Protein AF-A0A4Q5VE01-F1 (afdb_monomer)

Nearest PDB structures (foldseek):
  3ma8-assembly1_B-2  TM=4.596E-01  e=8.858E-01  Cryptosporidium parvum Iowa II
  6z9u-assembly1_C  TM=3.417E-01  e=1.212E+00  Homo sapiens
  5xq2-assembly1_A  TM=2.744E-01  e=3.524E+00  Thermus thermophilus HB27
  5xou-assembly1_B  TM=2.785E-01  e=5.136E+00  Thermus thermophilus HB27
  6wp3-assembly1_B-2  TM=2.639E-01  e=7.970E+00  Homo sapiens

Sequence (108 aa):
MNASYSVVVKADASEIIVNAVNENIDSKMLPLGFTFDSKLSRYVKFVGNIKEKAKIFEALRDIGILFSDGKEWCPAELFEYFREQGFVNGTFKRISWIKPTEYIIREI

Radius of gyration: 13.1 Å; Cα contacts (8 Å, |Δi|>4): 184; chains: 1; bounding box: 32×32×28 Å

Structure (mmCIF, N/CA/C/O backbone):
data_AF-A0A4Q5VE01-F1
#
_entry.id   AF-A0A4Q5VE01-F1
#
loop_
_atom_site.group_PDB
_atom_site.id
_atom_site.type_symbol
_atom_site.label_atom_id
_atom_site.label_alt_id
_atom_site.label_comp_id
_atom_site.label_asym_id
_atom_site.label_entity_id
_atom_site.label_seq_id
_atom_site.pdbx_PDB_ins_code
_atom_site.Cartn_x
_atom_site.Cartn_y
_atom_site.Cartn_z
_atom_site.occupancy
_atom_site.B_iso_or_equiv
_atom_site.auth_seq_id
_atom_site.auth_comp_id
_atom_site.auth_asym_id
_atom_site.auth_atom_id
_atom_site.pdbx_PDB_model_num
ATOM 1 N N . MET A 1 1 ? 16.079 -18.566 -2.164 1.00 46.81 1 MET A N 1
ATOM 2 C CA . MET A 1 1 ? 14.911 -18.101 -2.940 1.00 46.81 1 MET A CA 1
ATOM 3 C C . MET A 1 1 ? 14.780 -16.611 -2.690 1.00 46.81 1 MET A C 1
ATOM 5 O O . MET A 1 1 ? 14.681 -16.235 -1.531 1.00 46.81 1 MET A O 1
ATOM 9 N N . ASN A 1 2 ? 14.867 -15.774 -3.725 1.00 61.97 2 ASN A N 1
ATOM 10 C CA . ASN A 1 2 ? 14.600 -14.343 -3.572 1.00 61.97 2 ASN A CA 1
ATOM 11 C C . ASN A 1 2 ? 13.084 -14.168 -3.476 1.00 61.97 2 ASN A C 1
ATOM 13 O O . ASN A 1 2 ? 12.363 -14.652 -4.347 1.00 61.97 2 ASN A O 1
ATOM 17 N N . ALA A 1 3 ? 12.599 -13.545 -2.406 1.00 75.50 3 ALA A N 1
ATOM 18 C CA . ALA A 1 3 ? 11.174 -13.293 -2.259 1.00 75.50 3 ALA A CA 1
ATOM 19 C C . ALA A 1 3 ? 10.673 -12.368 -3.381 1.00 75.50 3 ALA A C 1
ATOM 21 O O . ALA A 1 3 ? 11.392 -11.463 -3.815 1.00 75.50 3 ALA A O 1
ATOM 22 N N . SER A 1 4 ? 9.455 -12.633 -3.848 1.00 87.31 4 SER A N 1
ATOM 23 C CA . SER A 1 4 ? 8.727 -11.805 -4.808 1.00 87.31 4 SER A CA 1
ATOM 24 C C . SER A 1 4 ? 7.501 -11.248 -4.091 1.00 87.31 4 SER A C 1
ATOM 26 O O . SER A 1 4 ? 6.739 -12.027 -3.518 1.00 87.31 4 SER A O 1
ATOM 28 N N . TYR A 1 5 ? 7.396 -9.925 -3.991 1.00 92.00 5 TYR A N 1
ATOM 29 C CA . TYR A 1 5 ? 6.258 -9.254 -3.363 1.00 92.00 5 TYR A CA 1
ATOM 30 C C . TYR A 1 5 ? 6.186 -7.790 -3.782 1.00 92.00 5 TYR A C 1
ATOM 32 O O . TYR A 1 5 ? 7.187 -7.174 -4.151 1.00 92.00 5 TYR A O 1
ATOM 40 N N . SER A 1 6 ? 5.005 -7.207 -3.620 1.00 94.75 6 SER A N 1
ATOM 41 C CA . SER A 1 6 ? 4.765 -5.790 -3.854 1.00 94.75 6 SER A CA 1
ATOM 42 C C . SER A 1 6 ? 4.181 -5.143 -2.604 1.00 94.75 6 SER A C 1
ATOM 44 O O . SER A 1 6 ? 3.350 -5.740 -1.915 1.00 94.75 6 SER A O 1
ATOM 46 N N . VAL A 1 7 ? 4.640 -3.935 -2.281 1.00 96.25 7 VAL A N 1
ATOM 47 C CA . VAL A 1 7 ? 4.311 -3.268 -1.018 1.00 96.25 7 VAL A CA 1
ATOM 48 C C . VAL A 1 7 ? 4.095 -1.772 -1.192 1.00 96.25 7 VAL A C 1
ATOM 50 O O . VAL A 1 7 ? 4.903 -1.089 -1.822 1.00 96.25 7 VAL A O 1
ATOM 53 N N . VAL A 1 8 ? 3.020 -1.253 -0.598 1.00 97.00 8 VAL A N 1
ATOM 54 C CA . VAL A 1 8 ? 2.824 0.187 -0.421 1.00 97.00 8 VAL A CA 1
ATOM 55 C C . VAL A 1 8 ? 3.827 0.673 0.613 1.00 97.00 8 VAL A C 1
ATOM 57 O O . VAL A 1 8 ? 3.769 0.227 1.754 1.00 97.00 8 VAL A O 1
ATOM 60 N N . VAL A 1 9 ? 4.726 1.573 0.214 1.00 94.75 9 VAL A N 1
ATOM 61 C CA . VAL A 1 9 ? 5.790 2.120 1.079 1.00 94.75 9 VAL A CA 1
ATOM 62 C C . VAL A 1 9 ? 5.545 3.566 1.495 1.00 94.75 9 VAL A C 1
ATOM 64 O O . VAL A 1 9 ? 6.170 4.047 2.434 1.00 94.75 9 VAL A O 1
ATOM 67 N N . LYS A 1 10 ? 4.652 4.279 0.798 1.00 93.44 10 LYS A N 1
ATOM 68 C CA . LYS A 1 10 ? 4.313 5.671 1.107 1.00 93.44 10 LYS A CA 1
ATOM 69 C C . LYS A 1 10 ? 2.885 5.997 0.692 1.00 93.44 10 LYS A C 1
ATOM 71 O O . LYS A 1 10 ? 2.466 5.606 -0.398 1.00 93.44 10 LYS A O 1
ATOM 76 N N . ALA A 1 11 ? 2.170 6.709 1.565 1.00 89.94 11 ALA A N 1
ATOM 77 C CA . ALA A 1 11 ? 0.812 7.199 1.326 1.00 89.94 11 ALA A CA 1
ATOM 78 C C . ALA A 1 11 ? 0.402 8.390 2.226 1.00 89.94 11 ALA A C 1
ATOM 80 O O . ALA A 1 11 ? -0.784 8.709 2.329 1.00 89.94 11 ALA A O 1
ATOM 81 N N . ASP A 1 12 ? 1.353 9.035 2.895 1.00 78.69 12 ASP A N 1
ATOM 82 C CA . ASP A 1 12 ? 1.157 10.156 3.826 1.00 78.69 12 ASP A CA 1
ATOM 83 C C . ASP A 1 12 ? 0.691 11.449 3.121 1.00 78.69 12 ASP A C 1
ATOM 85 O O . ASP A 1 12 ? -0.161 12.173 3.632 1.00 78.69 12 ASP A O 1
ATOM 89 N N . ALA A 1 13 ? 1.175 11.704 1.903 1.00 80.69 13 ALA A N 1
ATOM 90 C CA . ALA A 1 13 ? 0.849 12.878 1.089 1.00 80.69 13 ALA A CA 1
ATOM 91 C C . ALA A 1 13 ? -0.187 12.574 -0.015 1.00 80.69 13 ALA A C 1
ATOM 93 O O . ALA A 1 13 ? -0.916 11.587 0.037 1.00 80.69 13 ALA A O 1
ATOM 94 N N . SER A 1 14 ? -0.286 13.408 -1.049 1.00 89.19 14 SER A N 1
ATOM 95 C CA . SER A 1 14 ? -1.146 13.177 -2.224 1.00 89.19 14 SER A CA 1
ATOM 96 C C . SER A 1 14 ? -0.607 12.113 -3.191 1.00 89.19 14 SER A C 1
ATOM 98 O O . SER A 1 14 ? -1.090 12.008 -4.315 1.00 89.19 14 SER A O 1
ATOM 100 N N . GLU A 1 15 ? 0.375 11.311 -2.779 1.00 93.38 15 GLU A N 1
ATOM 101 C CA . GLU A 1 15 ? 0.976 10.251 -3.585 1.00 93.38 15 GLU A CA 1
ATOM 102 C C . GLU A 1 15 ? 0.890 8.899 -2.878 1.00 93.38 15 GLU A C 1
ATOM 104 O O . GLU A 1 15 ? 0.990 8.815 -1.655 1.00 93.38 15 GLU A O 1
ATOM 109 N N . ILE A 1 16 ? 0.722 7.840 -3.665 1.00 96.19 16 ILE A N 1
ATOM 110 C CA . ILE A 1 16 ? 0.831 6.447 -3.242 1.00 96.19 16 ILE A CA 1
ATOM 111 C C . ILE A 1 16 ? 1.992 5.833 -4.016 1.00 96.19 16 ILE A C 1
ATOM 113 O O . ILE A 1 16 ? 2.008 5.883 -5.250 1.00 96.19 16 ILE A O 1
ATOM 117 N N . ILE A 1 17 ? 2.947 5.245 -3.296 1.00 96.50 17 ILE A N 1
ATOM 118 C CA . ILE A 1 17 ? 4.117 4.582 -3.879 1.00 96.50 17 ILE A CA 1
ATOM 119 C C . ILE A 1 17 ? 4.087 3.099 -3.537 1.00 96.50 17 ILE A C 1
ATOM 121 O O . ILE A 1 17 ? 3.998 2.730 -2.364 1.00 96.50 17 ILE A O 1
ATOM 125 N N . VAL A 1 18 ? 4.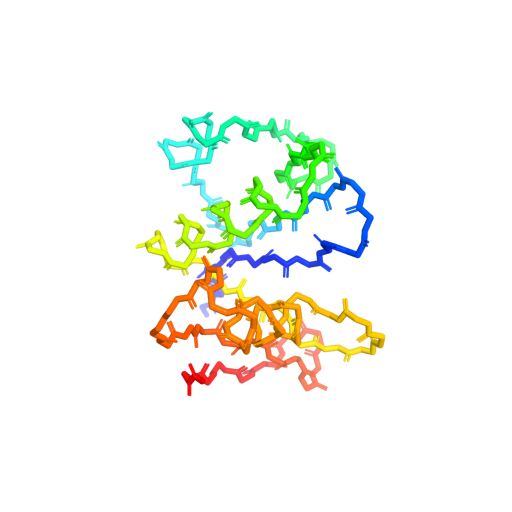220 2.262 -4.566 1.00 96.94 18 VAL A N 1
ATOM 126 C CA . VAL A 1 18 ? 4.330 0.807 -4.441 1.00 96.94 18 VAL A CA 1
ATOM 127 C C . VAL A 1 18 ? 5.667 0.345 -5.002 1.00 96.94 18 VAL A C 1
ATOM 129 O O . VAL A 1 18 ? 5.961 0.563 -6.178 1.00 96.94 18 VAL A O 1
ATOM 132 N N . ASN A 1 19 ? 6.458 -0.328 -4.175 1.00 94.69 19 ASN A N 1
ATOM 133 C CA . ASN A 1 19 ? 7.665 -1.012 -4.627 1.00 94.69 19 ASN A CA 1
ATOM 134 C C . ASN A 1 19 ? 7.305 -2.437 -5.044 1.00 94.69 19 ASN A C 1
ATOM 136 O O . ASN A 1 19 ? 6.621 -3.133 -4.292 1.00 94.69 19 ASN A O 1
ATOM 140 N N . ALA A 1 20 ? 7.796 -2.872 -6.203 1.00 91.31 20 ALA A N 1
ATOM 141 C CA . ALA A 1 20 ? 7.685 -4.252 -6.660 1.00 91.31 20 ALA A CA 1
ATOM 142 C C . ALA A 1 20 ? 9.055 -4.932 -6.560 1.00 91.31 20 ALA A C 1
ATOM 144 O O . ALA A 1 20 ? 10.025 -4.521 -7.196 1.00 91.31 20 ALA A O 1
ATOM 145 N N . VAL A 1 21 ? 9.147 -5.964 -5.728 1.00 86.00 21 VAL A N 1
ATOM 146 C CA . VAL A 1 21 ? 10.368 -6.736 -5.501 1.00 86.00 21 VAL A CA 1
ATOM 147 C C . VAL A 1 21 ? 10.276 -8.000 -6.337 1.00 86.00 21 VAL A C 1
ATOM 149 O O . VAL A 1 21 ? 9.497 -8.886 -6.012 1.00 86.00 21 VAL A O 1
ATOM 152 N N . ASN A 1 22 ? 11.078 -8.088 -7.401 1.00 82.00 22 ASN A N 1
ATOM 153 C CA . ASN A 1 22 ? 11.136 -9.241 -8.313 1.00 82.00 22 ASN A CA 1
ATOM 154 C C . ASN A 1 22 ? 9.786 -9.634 -8.958 1.00 82.00 22 ASN A C 1
ATOM 156 O O . ASN A 1 22 ? 9.628 -10.770 -9.398 1.00 82.00 22 ASN A O 1
ATOM 160 N N . GLU A 1 23 ? 8.826 -8.709 -9.050 1.00 84.00 23 GLU A N 1
ATOM 161 C CA . GLU A 1 23 ? 7.513 -8.936 -9.666 1.00 84.00 23 GLU A CA 1
ATOM 162 C C . GLU A 1 23 ? 7.237 -7.904 -10.763 1.00 84.00 23 GLU A C 1
ATOM 164 O O . GLU A 1 23 ? 7.476 -6.713 -10.573 1.00 84.00 23 GLU A O 1
ATOM 169 N N . ASN A 1 24 ? 6.683 -8.351 -11.896 1.00 86.81 24 ASN A N 1
ATOM 170 C CA . ASN A 1 24 ? 5.982 -7.465 -12.826 1.00 86.81 24 ASN A CA 1
ATOM 171 C C . ASN A 1 24 ? 4.479 -7.590 -12.555 1.00 86.81 24 ASN A C 1
ATOM 173 O O . ASN A 1 24 ? 3.897 -8.663 -12.725 1.00 86.81 24 ASN A O 1
ATOM 177 N N . ILE A 1 25 ? 3.865 -6.485 -12.137 1.00 92.38 25 ILE A N 1
ATOM 178 C CA . ILE A 1 25 ? 2.434 -6.400 -11.833 1.00 92.38 25 ILE A CA 1
ATOM 179 C C . ILE A 1 25 ? 1.738 -5.317 -12.668 1.00 92.38 25 ILE A C 1
ATOM 181 O O . ILE A 1 25 ? 0.687 -4.810 -12.278 1.00 92.38 25 ILE A O 1
ATOM 185 N N . ASP A 1 26 ? 2.287 -4.983 -13.842 1.00 94.44 26 ASP A N 1
ATOM 186 C CA . ASP A 1 26 ? 1.787 -3.914 -14.719 1.00 94.44 26 ASP A CA 1
ATOM 187 C C . ASP A 1 26 ? 0.305 -4.095 -15.061 1.00 94.44 26 ASP A C 1
ATOM 189 O O . ASP A 1 26 ? -0.484 -3.154 -14.970 1.00 94.44 26 ASP A O 1
ATOM 193 N N . SER A 1 27 ? -0.098 -5.328 -15.377 1.00 94.62 27 SER A N 1
ATOM 194 C CA . SER A 1 27 ? -1.485 -5.665 -15.723 1.00 94.62 27 SER A CA 1
ATOM 195 C C . SER A 1 27 ? -2.485 -5.375 -14.601 1.00 94.62 27 SER A C 1
ATOM 197 O O . SER A 1 27 ? -3.668 -5.200 -14.879 1.00 94.62 27 SER A O 1
ATOM 199 N N . LYS A 1 28 ? -2.023 -5.299 -13.347 1.00 95.56 28 LYS A N 1
ATOM 200 C CA . LYS A 1 28 ? -2.833 -4.950 -12.175 1.00 95.56 28 LYS A CA 1
ATOM 201 C C . LYS A 1 28 ? -2.708 -3.469 -11.811 1.00 95.56 28 LYS A C 1
ATOM 203 O O . LYS A 1 28 ? -3.690 -2.861 -11.405 1.00 95.56 28 LYS A O 1
ATOM 208 N N . MET A 1 29 ? -1.521 -2.883 -11.970 1.00 96.88 29 MET A N 1
ATOM 209 C CA . MET A 1 29 ? -1.219 -1.519 -11.518 1.00 96.88 29 MET A CA 1
ATOM 210 C C . MET A 1 29 ? -1.658 -0.438 -12.508 1.00 96.88 29 MET A C 1
ATOM 212 O O . MET A 1 29 ? -2.224 0.579 -12.100 1.00 96.88 29 MET A O 1
ATOM 216 N N . LEU A 1 30 ? -1.432 -0.648 -13.808 1.00 95.56 30 LEU A N 1
ATOM 217 C CA . LEU A 1 30 ? -1.756 0.348 -14.832 1.00 95.56 30 LEU A CA 1
ATOM 218 C C . LEU A 1 30 ? -3.266 0.647 -14.905 1.00 95.56 30 LEU A C 1
ATOM 220 O O . LEU A 1 30 ? -3.618 1.827 -14.954 1.00 95.56 30 LEU A O 1
ATOM 224 N N . PRO A 1 31 ? -4.183 -0.344 -14.820 1.00 96.81 31 PRO A N 1
ATOM 225 C CA . PRO A 1 31 ? -5.622 -0.065 -14.787 1.00 96.81 31 PRO A CA 1
ATOM 226 C C . PRO A 1 31 ? -6.083 0.734 -13.560 1.00 96.81 31 PRO A C 1
ATOM 228 O O . PRO A 1 31 ? -7.079 1.447 -13.636 1.00 96.81 31 PRO A O 1
ATOM 231 N N . LEU A 1 32 ? -5.352 0.667 -12.440 1.00 96.62 32 LEU A N 1
ATOM 232 C CA . LEU A 1 32 ? -5.608 1.494 -11.250 1.00 96.62 32 LEU A CA 1
ATOM 233 C C . LEU A 1 32 ? -5.093 2.942 -11.419 1.00 96.62 32 LEU A C 1
ATOM 235 O O . LEU A 1 32 ? -5.285 3.799 -10.550 1.00 96.62 32 LEU A O 1
ATOM 239 N N . GLY A 1 33 ? -4.455 3.244 -12.553 1.00 96.62 33 GLY A N 1
ATOM 240 C CA . GLY A 1 33 ? -3.912 4.556 -12.885 1.00 96.62 33 GLY A CA 1
ATOM 241 C C . GLY A 1 33 ? -2.588 4.857 -12.190 1.00 96.62 33 GLY A C 1
ATOM 242 O O . GLY A 1 33 ? -2.311 6.024 -11.915 1.00 96.62 33 GLY A O 1
ATOM 243 N N . PHE A 1 34 ? -1.808 3.825 -11.861 1.00 97.38 34 PHE A N 1
ATOM 244 C CA . PHE A 1 34 ? -0.403 3.992 -11.502 1.00 97.38 34 PHE A CA 1
ATOM 245 C C . PHE A 1 34 ? 0.451 4.139 -12.760 1.00 97.38 34 PHE A C 1
ATOM 247 O O . PHE A 1 34 ? 0.169 3.536 -13.795 1.00 97.38 34 PHE A O 1
ATOM 254 N N . THR A 1 35 ? 1.539 4.889 -12.647 1.00 96.62 35 THR A N 1
ATOM 255 C CA . THR A 1 35 ? 2.619 4.920 -13.633 1.00 96.62 35 THR A CA 1
ATOM 256 C C . THR A 1 35 ? 3.841 4.205 -13.069 1.00 96.62 35 THR A C 1
ATOM 258 O O . THR A 1 35 ? 4.121 4.291 -11.873 1.00 96.62 35 THR A O 1
ATOM 261 N N . PHE A 1 36 ? 4.563 3.469 -13.914 1.00 95.19 36 PHE A N 1
ATOM 262 C CA . PHE A 1 36 ? 5.807 2.817 -13.513 1.00 95.19 36 PHE A CA 1
ATOM 263 C C . PHE A 1 36 ? 6.997 3.751 -13.748 1.00 95.19 36 PHE A C 1
ATOM 265 O O . PHE A 1 36 ? 7.252 4.182 -14.874 1.00 95.19 36 PHE A O 1
ATOM 272 N N . ASP A 1 37 ? 7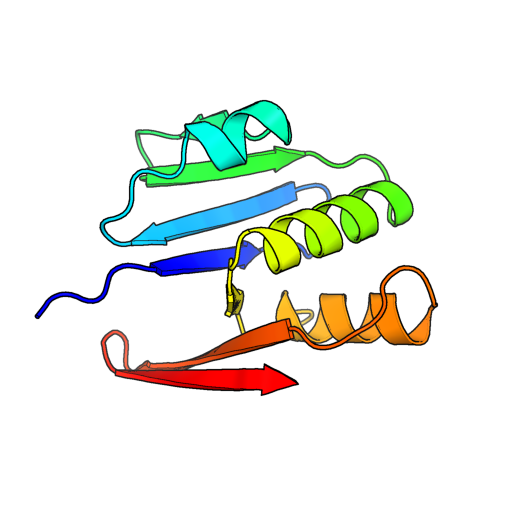.733 4.055 -12.684 1.00 92.12 37 ASP A N 1
ATOM 273 C CA . ASP A 1 37 ? 9.015 4.747 -12.741 1.00 92.12 37 ASP A CA 1
ATOM 274 C C . ASP A 1 37 ? 10.131 3.706 -12.864 1.00 92.12 37 ASP A C 1
ATOM 276 O O . ASP A 1 37 ? 10.553 3.097 -11.878 1.00 92.12 37 ASP A O 1
ATOM 280 N N . SER A 1 38 ? 10.625 3.511 -14.086 1.00 86.19 38 SER A N 1
ATOM 281 C CA . SER A 1 38 ? 11.684 2.542 -14.376 1.00 86.19 38 SER A CA 1
ATOM 282 C C . SER A 1 38 ? 13.034 2.904 -13.755 1.00 86.19 38 SER A C 1
ATOM 284 O O . SER A 1 38 ? 13.848 2.011 -13.530 1.00 86.19 38 SER A O 1
ATOM 286 N N . LYS A 1 39 ? 13.285 4.181 -13.431 1.00 86.50 39 LYS A N 1
ATOM 287 C CA . LYS A 1 39 ? 14.545 4.605 -12.797 1.00 86.50 39 LYS A CA 1
ATOM 288 C C . LYS A 1 39 ? 14.597 4.181 -11.337 1.00 86.50 39 LYS A C 1
ATOM 290 O O . LYS A 1 39 ? 15.664 3.850 -10.832 1.00 86.50 39 LYS A O 1
ATOM 295 N N . LEU A 1 40 ? 13.445 4.207 -10.672 1.00 85.56 40 LEU A N 1
ATOM 296 C CA . LEU A 1 40 ? 13.311 3.884 -9.253 1.00 85.56 40 LEU A CA 1
ATOM 297 C C . LEU A 1 40 ? 12.642 2.526 -9.005 1.00 85.56 40 LEU A C 1
ATOM 299 O O . LEU A 1 40 ? 12.495 2.134 -7.852 1.00 85.56 40 LEU A O 1
ATOM 303 N N . SER A 1 41 ? 12.268 1.809 -10.071 1.00 86.25 41 SER A N 1
ATOM 304 C CA . SER A 1 41 ? 11.604 0.497 -10.033 1.00 86.25 41 SER A CA 1
ATOM 305 C C . SER A 1 41 ? 10.382 0.472 -9.108 1.00 86.25 41 SER A C 1
ATOM 307 O O . SER A 1 41 ? 10.235 -0.405 -8.256 1.00 86.25 41 SER A O 1
ATOM 309 N N . ARG A 1 42 ? 9.504 1.469 -9.257 1.00 93.50 42 ARG A N 1
ATOM 310 C CA . ARG A 1 42 ? 8.325 1.651 -8.398 1.00 93.50 42 ARG A CA 1
ATOM 311 C C . ARG A 1 42 ? 7.127 2.170 -9.178 1.00 93.50 42 ARG A C 1
ATOM 313 O O . ARG A 1 42 ? 7.281 2.882 -10.166 1.00 93.50 42 ARG A O 1
ATOM 320 N N . TYR A 1 43 ? 5.936 1.865 -8.689 1.00 96.81 43 TYR A N 1
ATOM 321 C CA . TYR A 1 43 ? 4.689 2.419 -9.195 1.00 96.81 43 TYR A CA 1
ATOM 322 C C . TYR A 1 43 ? 4.290 3.643 -8.377 1.00 96.81 43 TYR A C 1
ATOM 324 O O . TYR A 1 43 ? 4.357 3.618 -7.147 1.00 96.81 43 TYR A O 1
ATOM 332 N N . VAL A 1 44 ? 3.841 4.698 -9.053 1.00 96.31 44 VAL A N 1
ATOM 333 C CA . VAL A 1 44 ? 3.408 5.951 -8.425 1.00 96.31 44 VAL A CA 1
ATOM 334 C C . VAL A 1 44 ? 2.010 6.316 -8.904 1.00 96.31 44 VAL A C 1
ATOM 336 O O . VAL A 1 44 ? 1.706 6.232 -10.094 1.00 96.31 44 VAL A O 1
ATOM 339 N N . LYS A 1 45 ? 1.152 6.741 -7.977 1.00 96.62 45 LYS A N 1
ATOM 340 C CA . LYS A 1 45 ? -0.153 7.328 -8.287 1.00 96.62 45 LYS A CA 1
ATOM 341 C C . LYS A 1 45 ? -0.395 8.555 -7.424 1.00 96.62 45 LYS A C 1
ATOM 343 O O . LYS A 1 45 ? -0.272 8.482 -6.205 1.00 96.62 45 LYS A O 1
ATOM 348 N N . PHE A 1 46 ? -0.807 9.652 -8.049 1.00 95.56 46 PHE A N 1
ATOM 349 C CA . PHE A 1 46 ? -1.318 10.818 -7.333 1.00 95.56 46 PHE A CA 1
ATOM 350 C C . PHE A 1 46 ? -2.816 10.664 -7.069 1.00 95.56 46 PHE A C 1
ATOM 352 O O . PHE A 1 46 ? -3.553 10.184 -7.930 1.00 95.56 46 PHE A O 1
ATOM 359 N N . VAL A 1 47 ? -3.253 11.067 -5.880 1.00 94.38 47 VAL A N 1
ATOM 360 C CA . VAL A 1 47 ? -4.648 11.018 -5.428 1.00 94.38 47 VAL A CA 1
ATOM 361 C C . VAL A 1 47 ? -5.064 12.381 -4.889 1.00 94.38 47 VAL A C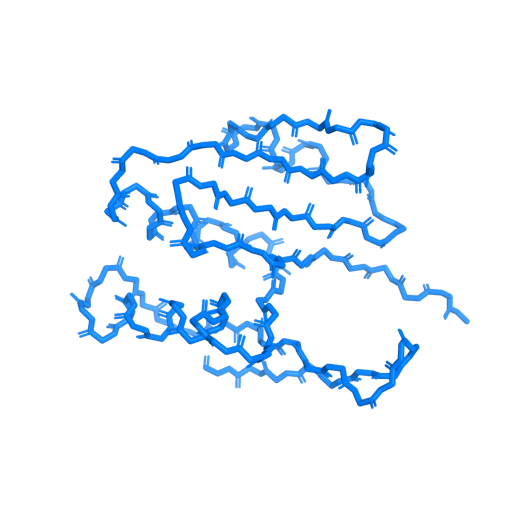 1
ATOM 363 O O . VAL A 1 47 ? -4.318 13.031 -4.154 1.00 94.38 47 VAL A O 1
ATOM 366 N N . GLY A 1 48 ? -6.260 12.830 -5.266 1.00 90.12 48 GLY A N 1
ATOM 367 C CA . GLY A 1 48 ? -6.731 14.184 -4.973 1.00 90.12 48 GLY A CA 1
ATOM 368 C C . GLY A 1 48 ? -7.448 14.324 -3.633 1.00 90.12 48 GLY A C 1
ATOM 369 O O . GLY A 1 48 ? -7.564 15.430 -3.112 1.00 90.12 48 GLY A O 1
ATOM 370 N N . ASN A 1 49 ? -7.962 13.230 -3.065 1.00 91.69 49 ASN A N 1
ATOM 371 C CA . ASN A 1 49 ? -8.692 13.268 -1.798 1.00 91.69 49 ASN A CA 1
ATOM 372 C C . ASN A 1 49 ? -8.642 11.934 -1.038 1.00 91.69 49 ASN A C 1
ATOM 374 O O . ASN A 1 49 ? -8.247 10.894 -1.567 1.00 91.69 49 ASN A O 1
ATOM 378 N N . ILE A 1 50 ? -9.090 11.973 0.219 1.00 91.75 50 ILE A N 1
ATOM 379 C CA . ILE A 1 50 ? -9.077 10.822 1.126 1.00 91.75 50 ILE A CA 1
ATOM 380 C C . ILE A 1 50 ? -9.952 9.651 0.649 1.00 91.75 50 ILE A C 1
ATOM 382 O O . ILE A 1 50 ? -9.547 8.501 0.786 1.00 91.75 50 ILE A O 1
ATOM 386 N N . LYS A 1 51 ? -11.114 9.918 0.036 1.00 93.44 51 LYS A N 1
ATOM 387 C CA . LYS A 1 51 ? -12.020 8.862 -0.450 1.00 93.44 51 LYS A CA 1
ATOM 388 C C . LYS A 1 51 ? -11.426 8.122 -1.645 1.00 93.44 51 LYS A C 1
ATOM 390 O O . LYS A 1 51 ? -11.554 6.908 -1.742 1.00 93.44 51 LYS A O 1
ATOM 395 N N . GLU A 1 52 ? -10.778 8.847 -2.553 1.00 95.12 52 GLU A N 1
ATOM 396 C CA . GLU A 1 52 ? -10.032 8.250 -3.661 1.00 95.12 52 GLU A CA 1
ATOM 397 C C . GLU A 1 52 ? -8.881 7.393 -3.130 1.00 95.12 52 GLU A C 1
ATOM 399 O O . GLU A 1 52 ? -8.741 6.241 -3.532 1.00 95.12 52 GLU A O 1
ATOM 404 N N . LYS A 1 53 ? -8.107 7.918 -2.174 1.00 95.50 53 LYS A N 1
ATOM 405 C CA . LYS A 1 53 ? -7.003 7.182 -1.551 1.00 95.50 53 LYS A CA 1
ATOM 406 C C . LYS A 1 53 ? -7.479 5.878 -0.901 1.00 95.50 53 LYS A C 1
ATOM 408 O O . LYS A 1 53 ? -6.887 4.833 -1.154 1.00 95.50 53 LYS A O 1
ATOM 413 N N . ALA A 1 54 ? -8.575 5.919 -0.145 1.00 96.38 54 ALA A N 1
ATOM 414 C CA . ALA A 1 54 ? -9.171 4.739 0.475 1.00 96.38 54 ALA A CA 1
ATOM 415 C C . ALA A 1 54 ? -9.619 3.687 -0.558 1.00 96.38 54 ALA A C 1
ATOM 417 O O . ALA A 1 54 ? -9.317 2.508 -0.399 1.00 96.38 54 ALA A O 1
ATOM 418 N N . LYS A 1 55 ? -10.249 4.102 -1.668 1.00 96.69 55 LYS A N 1
ATOM 419 C CA . LYS A 1 55 ? -10.608 3.186 -2.769 1.00 96.69 55 LYS A CA 1
ATOM 420 C C . LYS A 1 55 ? -9.388 2.524 -3.403 1.00 96.69 55 LYS A C 1
ATOM 422 O O . LYS A 1 55 ? -9.436 1.348 -3.749 1.00 96.69 55 LYS A O 1
ATOM 427 N N . ILE A 1 56 ? -8.294 3.268 -3.562 1.00 97.69 56 ILE A N 1
ATOM 428 C CA . ILE A 1 56 ? -7.047 2.691 -4.068 1.00 97.69 56 ILE A CA 1
ATOM 429 C C . ILE A 1 56 ? -6.463 1.703 -3.061 1.00 97.69 56 ILE A C 1
ATOM 431 O O . ILE A 1 56 ? -6.036 0.631 -3.467 1.00 97.69 56 ILE A O 1
ATOM 435 N N . PHE A 1 57 ? -6.498 2.002 -1.763 1.00 97.50 57 PHE A N 1
ATOM 436 C CA . PHE A 1 57 ? -6.077 1.060 -0.722 1.00 97.50 57 PHE A CA 1
ATOM 437 C C . PHE A 1 57 ? -6.878 -0.244 -0.77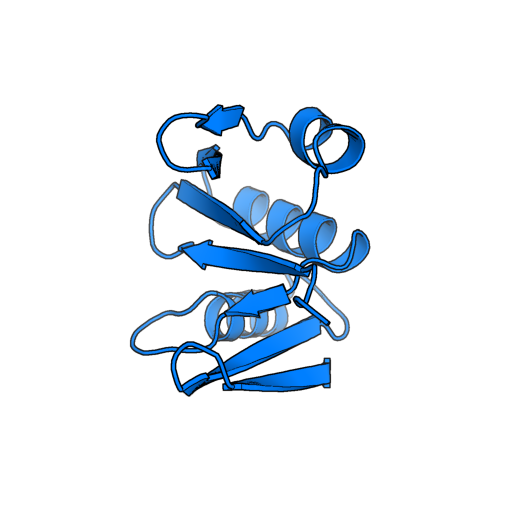6 1.00 97.50 57 PHE A C 1
ATOM 439 O O . PHE A 1 57 ? -6.293 -1.324 -0.742 1.00 97.50 57 PHE A O 1
ATOM 446 N N . GLU A 1 58 ? -8.196 -0.149 -0.930 1.00 97.44 58 GLU A N 1
ATOM 447 C CA . GLU A 1 58 ? -9.060 -1.315 -1.092 1.00 97.44 58 GLU A CA 1
ATOM 448 C C . GLU A 1 58 ? -8.676 -2.147 -2.327 1.00 97.44 58 GLU A C 1
ATOM 450 O O . GLU A 1 58 ? -8.434 -3.348 -2.218 1.00 97.44 58 GLU A O 1
ATOM 455 N N . ALA A 1 59 ? -8.499 -1.497 -3.481 1.00 97.75 59 ALA A N 1
ATOM 456 C CA . ALA A 1 59 ? -8.095 -2.173 -4.710 1.00 97.75 59 ALA A CA 1
ATOM 457 C C . ALA A 1 59 ? -6.708 -2.833 -4.604 1.00 97.75 59 ALA A C 1
ATOM 459 O O . ALA A 1 59 ? -6.519 -3.950 -5.084 1.00 97.75 59 ALA A O 1
ATOM 460 N N . LEU A 1 60 ? -5.737 -2.168 -3.965 1.00 97.88 60 LEU A N 1
ATOM 461 C CA . LEU A 1 60 ? -4.391 -2.705 -3.734 1.00 97.88 60 LEU A CA 1
ATOM 462 C C . LEU A 1 60 ? -4.435 -3.945 -2.825 1.00 97.88 60 LEU A C 1
ATOM 464 O O . LEU A 1 60 ? -3.778 -4.944 -3.128 1.00 97.88 60 LEU A O 1
ATOM 468 N N . ARG A 1 61 ? -5.246 -3.917 -1.756 1.00 97.62 61 ARG A N 1
ATOM 469 C CA . ARG A 1 61 ? -5.497 -5.091 -0.903 1.00 97.62 61 ARG A CA 1
ATOM 470 C C . ARG A 1 61 ? -6.041 -6.251 -1.734 1.00 97.62 61 ARG A C 1
ATOM 472 O O . ARG A 1 61 ? -5.513 -7.357 -1.636 1.00 97.62 61 ARG A O 1
ATOM 479 N N . ASP A 1 62 ? -7.057 -6.003 -2.556 1.00 96.94 62 ASP A N 1
ATOM 480 C CA . ASP A 1 62 ? -7.746 -7.053 -3.320 1.00 96.94 62 ASP A CA 1
ATOM 481 C C . ASP A 1 62 ? -6.829 -7.759 -4.324 1.00 96.94 62 ASP A C 1
ATOM 483 O O . ASP A 1 62 ? -6.987 -8.951 -4.589 1.00 96.94 62 ASP A O 1
ATOM 487 N N . ILE A 1 63 ? -5.818 -7.057 -4.843 1.00 95.62 63 ILE A N 1
ATOM 488 C CA . ILE A 1 63 ? -4.807 -7.651 -5.727 1.00 95.62 63 ILE A CA 1
ATOM 489 C C . ILE A 1 63 ? -3.606 -8.263 -4.992 1.00 95.62 63 ILE A C 1
ATOM 491 O O . ILE A 1 63 ? -2.698 -8.786 -5.650 1.00 95.62 63 ILE A O 1
ATOM 495 N N . GLY A 1 64 ? -3.623 -8.244 -3.656 1.00 94.94 64 GLY A N 1
ATOM 496 C CA . GLY A 1 64 ? -2.659 -8.905 -2.779 1.00 94.94 64 GLY A CA 1
ATOM 497 C C . GLY A 1 64 ? -1.437 -8.070 -2.396 1.00 94.94 64 GLY A C 1
ATOM 498 O O . GLY A 1 64 ? -0.458 -8.643 -1.917 1.00 94.94 64 GLY A O 1
ATOM 499 N N . ILE A 1 65 ? -1.464 -6.750 -2.605 1.00 97.06 65 ILE A N 1
ATOM 500 C CA . ILE A 1 65 ? -0.350 -5.870 -2.233 1.00 97.06 65 ILE A CA 1
ATOM 501 C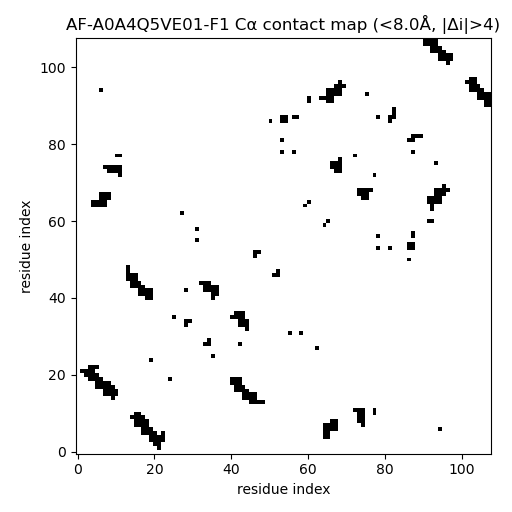 C . ILE A 1 65 ? -0.297 -5.702 -0.714 1.00 97.06 65 ILE A C 1
ATOM 503 O O . ILE A 1 65 ? -1.316 -5.554 -0.038 1.00 97.06 65 ILE A O 1
ATOM 507 N N . LEU A 1 66 ? 0.923 -5.742 -0.184 1.00 97.75 66 LEU A N 1
ATOM 508 C CA . LEU A 1 66 ? 1.203 -5.589 1.238 1.00 97.75 66 LEU A CA 1
ATOM 509 C C . LEU A 1 66 ? 1.224 -4.105 1.623 1.00 97.75 66 LEU A C 1
ATOM 511 O O . LEU A 1 66 ? 1.569 -3.247 0.811 1.00 97.75 66 LEU A O 1
ATOM 515 N N . PHE A 1 67 ? 0.936 -3.799 2.883 1.00 97.62 67 PHE A N 1
ATOM 516 C CA . PHE A 1 67 ? 1.022 -2.443 3.425 1.00 97.62 67 PHE A CA 1
ATOM 517 C C . PHE A 1 67 ? 2.163 -2.371 4.435 1.00 97.62 67 PHE A C 1
ATOM 519 O O . PHE A 1 67 ? 2.195 -3.152 5.391 1.00 97.62 67 PHE A O 1
ATOM 526 N N . SER A 1 68 ? 3.127 -1.478 4.199 1.00 96.69 68 SER A N 1
ATOM 527 C CA . SER A 1 68 ? 4.302 -1.371 5.058 1.00 96.69 68 SER A CA 1
ATOM 528 C C . SER A 1 68 ? 3.943 -0.844 6.440 1.00 96.69 68 SER A C 1
ATOM 530 O O . SER A 1 68 ? 3.247 0.165 6.578 1.00 96.69 68 SER A O 1
ATOM 532 N N . ASP A 1 69 ? 4.505 -1.503 7.437 1.00 93.94 69 ASP A N 1
ATOM 533 C CA . ASP A 1 69 ? 4.663 -1.008 8.793 1.00 93.94 69 ASP A CA 1
ATOM 534 C C . ASP A 1 69 ? 5.860 -0.046 8.887 1.00 93.94 69 ASP A C 1
ATOM 536 O O . ASP A 1 69 ? 6.792 -0.133 8.080 1.00 93.94 69 ASP A O 1
ATOM 540 N N . GLY A 1 70 ? 5.879 0.850 9.870 1.00 85.81 70 GLY A N 1
ATOM 541 C CA . GLY A 1 70 ? 6.982 1.789 10.026 1.00 85.81 70 GLY A CA 1
ATOM 542 C C . GLY A 1 70 ? 6.749 2.889 11.052 1.00 85.81 70 GLY A C 1
ATOM 543 O O . GLY A 1 70 ? 5.833 2.837 11.862 1.00 85.81 70 GLY A O 1
ATOM 544 N N . LYS A 1 71 ? 7.639 3.885 11.022 1.00 78.19 71 LYS A N 1
ATOM 545 C CA . LYS A 1 71 ? 7.487 5.122 11.797 1.00 78.19 71 LYS A CA 1
ATOM 546 C C . LYS A 1 71 ? 6.528 6.069 11.069 1.00 78.19 71 LYS A C 1
ATOM 548 O O . LYS A 1 71 ? 6.455 6.012 9.844 1.00 78.19 71 LYS A O 1
ATOM 553 N N . GLU A 1 72 ? 5.915 6.982 11.824 1.00 80.56 72 GLU A N 1
ATOM 554 C CA . GLU A 1 72 ? 4.937 7.972 11.327 1.00 80.56 72 GLU A CA 1
ATOM 555 C C . GLU A 1 72 ? 3.636 7.323 10.828 1.00 80.56 72 GLU A C 1
ATOM 557 O O . GLU A 1 72 ? 3.417 6.146 11.080 1.00 80.56 72 GLU A O 1
ATOM 562 N N . TRP A 1 73 ? 2.782 8.089 10.131 1.00 84.50 73 TRP A N 1
ATOM 563 C CA . TRP A 1 73 ? 1.545 7.613 9.496 1.00 84.50 73 TRP A CA 1
ATOM 564 C C . TRP A 1 73 ? 1.849 6.646 8.341 1.00 84.50 73 TRP A C 1
ATOM 566 O O . TRP A 1 73 ? 1.754 6.990 7.158 1.00 84.50 73 TRP A O 1
ATOM 576 N N . CYS A 1 74 ? 2.259 5.429 8.690 1.00 92.88 74 CYS A N 1
ATOM 577 C CA . CYS A 1 74 ? 2.648 4.414 7.726 1.00 92.88 74 CYS A CA 1
ATOM 578 C C . CYS A 1 74 ? 1.424 3.865 6.960 1.00 92.88 74 CYS A C 1
ATOM 580 O O . CYS A 1 74 ? 0.286 3.974 7.422 1.00 92.88 74 CYS A O 1
ATOM 582 N N . PRO A 1 75 ? 1.620 3.244 5.780 1.00 96.38 75 PRO A N 1
ATOM 583 C CA . PRO A 1 75 ? 0.530 2.667 4.994 1.00 96.38 75 PRO A CA 1
ATOM 584 C C . PRO A 1 75 ? -0.367 1.686 5.758 1.00 96.38 75 PRO A C 1
ATOM 586 O O . PRO A 1 75 ? -1.572 1.681 5.522 1.00 96.38 75 PRO A O 1
ATOM 589 N N . ALA A 1 76 ? 0.183 0.876 6.668 1.00 97.00 76 ALA A N 1
ATOM 590 C CA . ALA A 1 76 ? -0.628 -0.029 7.481 1.00 97.00 76 ALA A CA 1
ATOM 591 C C . ALA A 1 76 ? -1.560 0.733 8.443 1.00 97.00 76 ALA A C 1
ATOM 593 O O . ALA A 1 76 ? -2.762 0.476 8.451 1.00 97.00 76 ALA A O 1
ATOM 594 N N . GLU A 1 77 ? -1.037 1.712 9.185 1.00 95.38 77 GLU A N 1
ATOM 595 C CA . GLU A 1 77 ? -1.836 2.558 10.088 1.00 95.38 77 GLU A CA 1
ATOM 596 C C 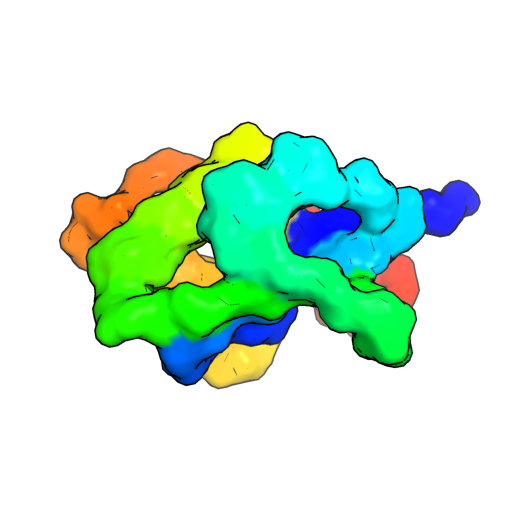. GLU A 1 77 ? -2.870 3.395 9.327 1.00 95.38 77 GLU A C 1
ATOM 598 O O . GLU A 1 77 ? -3.999 3.572 9.778 1.00 95.38 77 GLU A O 1
ATOM 603 N N . LEU A 1 78 ? -2.522 3.876 8.130 1.00 95.00 78 LEU A N 1
ATOM 604 C CA . LEU A 1 78 ? -3.452 4.626 7.295 1.00 95.00 78 LEU A CA 1
ATOM 605 C C . LEU A 1 78 ? -4.620 3.755 6.802 1.00 95.00 78 LEU A C 1
ATOM 607 O O . LEU A 1 78 ? -5.748 4.241 6.710 1.00 95.00 78 LEU A O 1
ATOM 611 N N . PHE A 1 79 ? -4.374 2.471 6.518 1.00 96.38 79 PHE A N 1
ATOM 612 C CA . PHE A 1 79 ? -5.440 1.519 6.198 1.00 96.38 79 PHE A CA 1
ATOM 613 C C . PHE A 1 79 ? -6.376 1.329 7.398 1.00 96.38 79 PHE A C 1
ATOM 615 O O . PHE A 1 79 ? -7.596 1.389 7.241 1.00 96.38 79 PHE A O 1
ATOM 622 N N . GLU A 1 80 ? -5.819 1.135 8.596 1.00 96.31 80 GLU A N 1
ATOM 623 C CA . GLU A 1 80 ? -6.602 1.010 9.831 1.00 96.31 80 GLU A CA 1
ATOM 624 C C . GLU A 1 80 ? -7.441 2.262 10.087 1.00 96.31 80 GLU A C 1
ATOM 626 O O . GLU A 1 80 ? -8.639 2.147 10.333 1.00 96.31 80 GLU A O 1
ATOM 631 N N . TYR A 1 81 ? -6.869 3.450 9.896 1.00 95.50 81 TYR A N 1
ATOM 632 C CA . TYR A 1 81 ? -7.609 4.703 9.978 1.00 95.50 81 TYR A CA 1
ATOM 633 C C . TYR A 1 81 ? -8.762 4.763 8.968 1.00 95.50 81 TYR A C 1
ATOM 635 O O . TYR A 1 81 ? -9.889 5.087 9.335 1.00 95.50 81 TYR A O 1
ATOM 643 N N . PHE A 1 82 ? -8.544 4.400 7.699 1.00 96.06 82 PHE A N 1
ATOM 644 C CA . PHE A 1 82 ? -9.642 4.333 6.727 1.00 96.06 82 PHE A CA 1
ATOM 645 C C . PHE A 1 82 ? -10.727 3.336 7.131 1.00 96.06 82 PHE A C 1
ATOM 647 O O . PHE A 1 82 ? -11.903 3.594 6.869 1.00 96.06 82 PHE A O 1
ATOM 654 N N . ARG A 1 83 ? -10.350 2.225 7.771 1.00 96.69 83 ARG A N 1
ATOM 655 C CA . ARG A 1 83 ? -11.283 1.221 8.288 1.00 96.69 83 ARG A CA 1
ATOM 656 C C . ARG A 1 83 ? -12.110 1.778 9.445 1.00 96.69 83 ARG A C 1
ATOM 658 O O . ARG A 1 83 ? -13.328 1.647 9.432 1.00 96.69 83 ARG A O 1
ATOM 665 N N . GLU A 1 84 ? -11.480 2.471 10.389 1.00 96.81 84 GLU A N 1
ATOM 666 C CA . GLU A 1 84 ? -12.158 3.150 11.503 1.00 96.81 84 GLU A CA 1
ATOM 667 C C . GLU A 1 84 ? -13.124 4.242 11.029 1.00 96.81 84 GLU A C 1
ATOM 669 O O . GLU A 1 84 ? -14.200 4.410 11.598 1.00 96.81 84 GLU A O 1
ATOM 674 N N . GLN A 1 85 ? -12.771 4.961 9.959 1.00 96.56 85 GLN A N 1
ATOM 675 C CA . GLN A 1 85 ? -13.647 5.961 9.338 1.00 96.56 85 GLN A CA 1
ATOM 676 C C . GLN A 1 85 ? -14.740 5.349 8.437 1.00 96.56 85 GLN A C 1
ATOM 678 O O . GLN A 1 85 ? -15.561 6.084 7.887 1.00 96.56 85 GLN A O 1
ATOM 683 N N . GLY A 1 86 ? -14.759 4.024 8.248 1.00 96.62 86 GLY A N 1
ATOM 6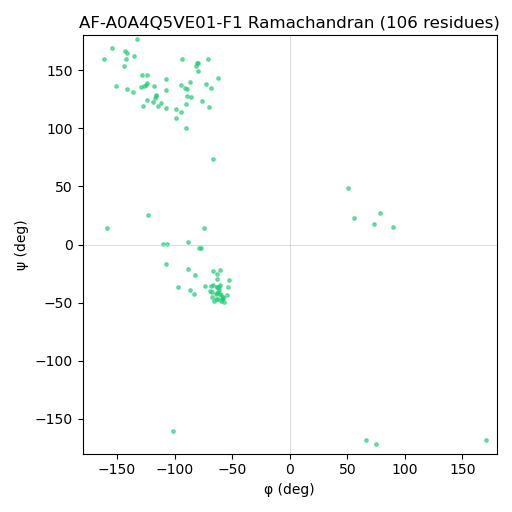84 C CA . GLY A 1 86 ? -15.732 3.323 7.404 1.00 96.62 86 GLY A CA 1
ATOM 685 C C . GLY A 1 86 ? -15.525 3.501 5.895 1.00 96.62 86 GLY A C 1
ATOM 686 O O . GLY A 1 86 ? -16.447 3.258 5.116 1.00 96.62 86 GLY A O 1
ATOM 687 N N . PHE A 1 87 ? -14.341 3.942 5.455 1.00 96.69 87 PHE A N 1
ATOM 688 C CA . PHE A 1 87 ? -14.018 4.080 4.030 1.00 96.69 87 PHE A CA 1
ATOM 689 C C . PHE A 1 87 ? -13.584 2.768 3.373 1.00 96.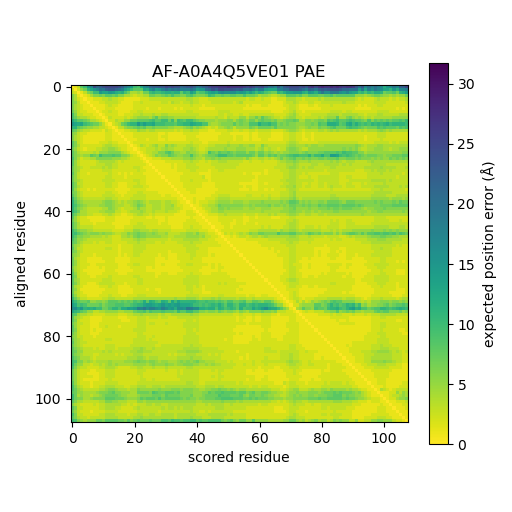69 87 PHE A C 1
ATOM 691 O O . PHE A 1 87 ? -13.745 2.624 2.164 1.00 96.69 87 PHE A O 1
ATOM 698 N N . VAL A 1 88 ? -13.032 1.841 4.155 1.00 96.75 88 VAL A N 1
ATOM 699 C CA . VAL A 1 88 ? -12.660 0.483 3.731 1.00 96.75 88 VAL A CA 1
ATOM 700 C C . VAL A 1 88 ? -13.110 -0.516 4.794 1.00 96.75 88 VAL A C 1
ATOM 702 O O . VAL A 1 88 ? -13.373 -0.137 5.932 1.00 96.75 88 VAL A O 1
ATOM 705 N N . ASN A 1 89 ? -13.185 -1.797 4.443 1.00 94.94 89 ASN A N 1
ATOM 706 C CA . ASN A 1 89 ? -13.583 -2.869 5.363 1.00 94.94 89 ASN A CA 1
ATOM 707 C C . ASN A 1 89 ? -12.628 -4.067 5.278 1.00 94.94 89 ASN A C 1
ATOM 709 O O . ASN A 1 89 ? -11.731 -4.082 4.446 1.00 94.94 89 ASN A O 1
ATOM 713 N N . GLY A 1 90 ? -12.834 -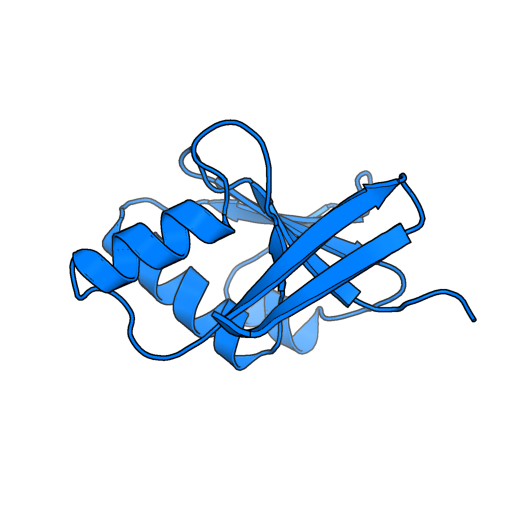5.093 6.103 1.00 95.06 90 GLY A N 1
ATOM 714 C CA . GLY A 1 90 ? -12.099 -6.359 6.008 1.00 95.06 90 GLY A CA 1
ATOM 715 C C . GLY A 1 90 ? -10.657 -6.308 6.520 1.00 95.06 90 GLY A C 1
ATOM 716 O O . GLY A 1 90 ? -10.228 -5.336 7.153 1.00 95.06 90 GLY A O 1
ATOM 717 N N . THR A 1 91 ? -9.940 -7.403 6.275 1.00 97.25 91 THR A N 1
ATOM 718 C CA . THR A 1 91 ? -8.548 -7.580 6.690 1.00 97.25 91 THR A CA 1
ATOM 719 C C . THR A 1 91 ? -7.572 -7.172 5.595 1.00 97.25 91 THR A C 1
ATOM 721 O O . THR A 1 91 ? -7.927 -7.118 4.420 1.00 97.25 91 THR A O 1
ATOM 724 N N . PHE A 1 92 ? -6.325 -6.891 5.956 1.00 97.94 92 PHE A N 1
ATOM 725 C CA . PHE A 1 92 ? -5.249 -6.639 4.997 1.00 97.94 92 PHE A CA 1
ATOM 726 C C . PHE A 1 92 ? -3.935 -7.262 5.466 1.00 97.94 92 PHE A C 1
ATOM 728 O O . PHE A 1 92 ? -3.776 -7.645 6.624 1.00 97.94 92 PHE A O 1
ATOM 735 N N . LYS A 1 93 ? -2.964 -7.369 4.554 1.00 98.19 93 LYS A N 1
ATOM 736 C CA . LYS A 1 93 ? -1.634 -7.894 4.877 1.00 98.19 93 LYS A CA 1
ATOM 737 C C . LYS A 1 93 ? -0.674 -6.758 5.211 1.00 98.19 93 LYS A C 1
ATOM 739 O O . LYS A 1 93 ? -0.305 -5.970 4.340 1.00 98.19 93 LYS A O 1
ATOM 744 N N . ARG A 1 94 ? -0.230 -6.716 6.463 1.00 97.69 94 ARG A N 1
ATOM 745 C CA . ARG A 1 94 ? 0.822 -5.826 6.965 1.00 97.69 94 ARG A CA 1
ATOM 746 C C . ARG A 1 94 ? 2.174 -6.513 6.844 1.00 97.69 94 ARG A C 1
ATOM 748 O O . ARG A 1 94 ? 2.297 -7.680 7.214 1.00 97.69 94 ARG A O 1
ATOM 755 N N . ILE A 1 95 ? 3.183 -5.797 6.358 1.00 96.69 95 ILE A N 1
ATOM 756 C CA . ILE A 1 95 ? 4.575 -6.264 6.321 1.00 96.69 95 ILE A CA 1
ATOM 757 C C . ILE A 1 95 ? 5.456 -5.379 7.201 1.00 96.69 95 ILE A C 1
ATOM 759 O O . ILE A 1 95 ? 5.462 -4.159 7.050 1.00 96.69 95 ILE A O 1
ATOM 763 N N . SER A 1 96 ? 6.224 -6.007 8.091 1.00 95.50 96 SER A N 1
ATOM 764 C CA . SER A 1 96 ? 7.148 -5.337 9.012 1.00 95.50 96 SER A CA 1
ATOM 765 C C . SER A 1 96 ? 8.554 -5.907 8.836 1.00 95.50 96 SER A C 1
ATOM 767 O O . SER A 1 96 ? 8.754 -7.118 8.957 1.00 95.50 96 SER A O 1
ATOM 769 N N . TRP A 1 97 ? 9.543 -5.054 8.566 1.00 93.50 97 TRP A N 1
ATOM 770 C CA . TRP A 1 97 ? 10.942 -5.469 8.438 1.00 93.50 97 TRP A CA 1
ATOM 771 C C . TRP A 1 97 ? 11.621 -5.507 9.804 1.00 93.50 97 TRP A C 1
ATOM 773 O O . TRP A 1 97 ? 11.627 -4.520 10.534 1.00 93.50 97 TRP A O 1
ATOM 783 N N . ILE A 1 98 ? 12.234 -6.645 10.122 1.00 91.88 98 ILE A N 1
ATOM 784 C CA . ILE A 1 98 ? 13.126 -6.808 11.277 1.00 91.88 98 ILE A CA 1
ATOM 785 C C . ILE A 1 98 ? 14.552 -6.408 10.873 1.00 91.88 98 ILE A C 1
ATOM 787 O O . ILE A 1 98 ? 15.278 -5.776 11.638 1.00 91.88 98 ILE A O 1
ATOM 791 N N . LYS A 1 99 ? 14.946 -6.774 9.645 1.00 88.88 99 LYS A N 1
ATOM 792 C CA . LYS A 1 99 ? 16.210 -6.427 8.977 1.00 88.88 99 LYS A CA 1
ATOM 793 C C . LYS A 1 99 ? 15.936 -6.201 7.482 1.00 88.88 99 LYS A C 1
ATOM 795 O O . LYS A 1 99 ? 14.889 -6.628 7.000 1.00 88.88 99 LYS A O 1
ATOM 800 N N . PRO A 1 100 ? 16.865 -5.618 6.701 1.00 83.62 100 PRO A N 1
ATOM 801 C CA . PRO A 1 100 ? 16.639 -5.366 5.273 1.00 83.62 100 PRO A CA 1
ATOM 802 C C . PRO A 1 100 ? 16.184 -6.588 4.455 1.00 83.62 100 PRO A C 1
ATOM 804 O O . PRO A 1 100 ? 15.437 -6.441 3.495 1.00 83.62 100 PRO A O 1
ATOM 807 N N . THR A 1 101 ? 16.600 -7.795 4.846 1.00 84.56 101 THR A N 1
ATOM 808 C CA . THR A 1 101 ? 16.255 -9.059 4.173 1.00 84.56 101 THR A CA 1
ATOM 809 C C . THR A 1 101 ? 15.307 -9.954 4.975 1.00 84.56 101 THR A C 1
ATOM 811 O O . THR A 1 101 ? 14.961 -11.036 4.510 1.00 84.56 101 THR A O 1
ATOM 814 N N . GLU A 1 102 ? 14.886 -9.530 6.169 1.00 90.81 102 GLU A N 1
ATOM 815 C CA . GLU A 1 102 ? 14.093 -10.335 7.102 1.00 90.81 102 GLU A CA 1
ATOM 816 C C . GLU A 1 102 ? 12.851 -9.552 7.520 1.00 90.81 102 GLU A C 1
ATOM 818 O O . GLU A 1 102 ? 12.949 -8.473 8.107 1.00 90.81 102 GLU A O 1
ATOM 823 N N . TYR A 1 103 ? 11.676 -10.095 7.220 1.00 94.38 103 TYR A N 1
ATOM 824 C CA . TYR A 1 103 ? 10.397 -9.442 7.467 1.00 94.38 103 TYR A CA 1
ATOM 825 C C . TYR A 1 103 ? 9.339 -10.448 7.925 1.00 94.38 103 TYR A C 1
ATOM 827 O O . TYR A 1 103 ? 9.451 -11.650 7.686 1.00 94.38 103 TYR A O 1
ATOM 835 N N . ILE A 1 104 ? 8.291 -9.936 8.566 1.00 95.75 104 ILE A N 1
ATOM 836 C CA . ILE A 1 104 ? 7.109 -10.693 8.981 1.00 95.75 104 ILE A CA 1
ATOM 837 C C . ILE A 1 104 ? 5.903 -10.117 8.249 1.00 95.75 104 ILE A C 1
ATOM 839 O O . ILE A 1 104 ? 5.746 -8.899 8.177 1.00 95.75 104 ILE A O 1
ATOM 843 N N . ILE A 1 105 ? 5.042 -10.996 7.736 1.00 96.88 105 ILE A N 1
ATOM 844 C CA . ILE A 1 105 ? 3.734 -10.622 7.195 1.00 96.88 105 ILE A CA 1
ATOM 845 C C . ILE A 1 105 ? 2.658 -11.090 8.170 1.00 96.88 105 ILE A C 1
ATOM 847 O O . ILE A 1 105 ? 2.692 -12.234 8.628 1.00 96.88 105 ILE A O 1
ATOM 851 N N . ARG A 1 106 ? 1.708 -10.210 8.487 1.00 97.19 106 ARG A N 1
ATOM 852 C CA . ARG A 1 106 ? 0.542 -10.507 9.328 1.00 97.19 106 ARG A CA 1
ATOM 853 C C . ARG A 1 106 ? -0.731 -10.085 8.618 1.00 97.19 106 ARG A C 1
ATOM 855 O O . ARG A 1 106 ? -0.736 -9.084 7.910 1.00 97.19 106 ARG A O 1
ATOM 862 N N . GLU A 1 107 ? -1.794 -10.843 8.832 1.00 97.06 107 GLU A N 1
ATOM 863 C CA . GLU A 1 107 ? -3.145 -10.432 8.465 1.00 97.06 107 GLU A CA 1
ATOM 864 C C . GLU A 1 107 ? -3.762 -9.679 9.651 1.00 97.06 107 GLU A C 1
ATOM 866 O O . GLU A 1 107 ? -3.686 -10.160 10.784 1.00 97.06 107 GLU A O 1
ATOM 871 N N . ILE A 1 108 ? -4.272 -8.473 9.388 1.00 93.19 108 ILE A N 1
ATOM 872 C CA . ILE A 1 108 ? -4.778 -7.484 10.361 1.00 93.19 108 ILE A CA 1
ATOM 873 C C . ILE A 1 108 ? -6.216 -7.107 10.016 1.00 93.19 108 ILE A C 1
ATOM 875 O O . ILE A 1 108 ? -6.519 -7.098 8.805 1.00 93.19 108 ILE A O 1
#

Foldseek 3Di:
DQDWAKEFWDDPDQKTKIATGVDDPCVLQVVLPWDADPVVRITMDGHDDDLNSLVSLQSCQVVQHEWEDDPDCGRVVSNVVCCVVVSDHDWGWYWYDPDPRRIDIDID

Secondary structure (DSSP, 8-state):
----EEEEEE-SSSEEEEEEES---HHHHGGGT-EEETTTTEEEEE-SSHHHHHHHHHHHHHTT-EEE--SSS-HHHHHHHHHHTTSS-S--EEEEEEETTEEEEEE-

Solvent-accessible surface area (backbone atoms only — not comparable to full-atom values): 6149 Å² total; per-residue (Å²): 132,84,76,66,52,41,32,33,74,42,50,77,65,57,42,40,35,32,43,46,38,88,53,90,55,58,90,66,40,45,83,75,60,35,45,78,40,79,92,75,52,28,34,41,31,78,43,95,47,71,70,58,44,32,52,50,52,49,55,41,42,78,76,66,37,28,21,24,55,68,79,75,77,20,35,35,58,48,51,52,50,31,36,75,72,65,63,39,79,86,71,43,44,36,34,40,72,83,44,101,90,40,68,50,77,45,82,83

pLDDT: mean 92.62, std 7.33, range [46.81, 98.19]

Mean predicted aligned error: 3.53 Å